Protein AF-A0A8K0MB10-F1 (afdb_monomer)

Sequence (113 aa):
VSDADFAPLERRPIALSIETKKPGEGWEGARLQLGVWQMGHWGFLMYLIEIQAEKRQARRAEVWDLVITTLDGAKTKFWHKLLMGNTLDTKGIYKLVCSLQILRTWAEESYWP

Foldseek 3Di:
DDPPPDVVCLPPQDPDDDDDDDPPDQPVVVVVVVVVVVVVSVVSVVVVVVVVVVVVVVVPWDWDKDWDWDDDPPDIDIDIRHTQFTNPDPVRVVSVVVSVVVVVVCCVPPVPD

Solvent-accessible surface area (backbone atoms only — not comparable to full-atom values): 6889 Å² total; per-residue (Å²): 134,70,91,82,77,54,73,83,44,81,85,49,78,82,88,77,87,87,87,86,72,62,89,97,51,58,63,70,58,50,53,50,52,51,48,55,50,50,53,55,49,51,52,52,52,53,50,53,51,47,54,51,50,50,52,52,63,68,53,59,65,45,76,43,62,42,70,51,73,48,75,58,88,94,43,79,45,80,47,67,79,43,76,36,27,24,65,75,45,74,68,27,40,50,36,33,54,50,46,51,49,53,52,47,52,47,40,62,73,71,71,44,133

Mean predicted aligned error: 14.74 Å

Radius of gyration: 27.91 Å; Cα contacts (8 Å, |Δi|>4): 73; chains: 1; bounding box: 57×35×80 Å

Structure (mmCIF, N/CA/C/O backbone):
data_AF-A0A8K0MB10-F1
#
_entry.id   AF-A0A8K0MB10-F1
#
loop_
_atom_site.group_PDB
_atom_site.id
_atom_site.type_symbol
_atom_site.label_atom_id
_atom_site.label_alt_id
_atom_site.label_comp_id
_atom_site.label_asym_id
_atom_site.label_entity_id
_atom_site.label_seq_id
_atom_site.pdbx_PDB_ins_code
_atom_site.Cartn_x
_atom_site.Cartn_y
_atom_site.Cartn_z
_atom_site.occupancy
_atom_site.B_iso_or_equiv
_atom_site.auth_seq_id
_atom_site.auth_comp_id
_atom_site.auth_asym_id
_atom_site.auth_atom_id
_atom_site.pdbx_PDB_model_num
ATOM 1 N N . VAL A 1 1 ? 5.720 26.355 -28.478 1.00 41.59 1 VAL A N 1
ATOM 2 C CA . VAL A 1 1 ? 5.384 25.192 -27.631 1.00 41.59 1 VAL A CA 1
ATOM 3 C C . VAL A 1 1 ? 6.077 24.013 -28.278 1.00 41.59 1 VAL A C 1
ATOM 5 O O . VAL A 1 1 ? 5.744 23.710 -29.414 1.00 41.59 1 VAL A O 1
ATOM 8 N N . SER A 1 2 ? 7.161 23.511 -27.689 1.00 36.84 2 SER A N 1
ATOM 9 C CA . SER A 1 2 ? 7.895 22.371 -28.251 1.00 36.84 2 SER A CA 1
ATOM 10 C C . SER A 1 2 ? 7.115 21.087 -27.990 1.00 36.84 2 SER A C 1
ATOM 12 O O . SER A 1 2 ? 6.592 20.926 -26.891 1.00 36.84 2 SER A O 1
ATOM 14 N N . ASP A 1 3 ? 7.105 20.153 -28.940 1.00 45.97 3 ASP A N 1
ATOM 15 C CA . ASP A 1 3 ? 6.449 18.831 -28.859 1.00 45.97 3 ASP A CA 1
ATOM 16 C C . ASP A 1 3 ? 6.966 17.904 -27.727 1.00 45.97 3 ASP A C 1
ATOM 18 O O . ASP A 1 3 ? 6.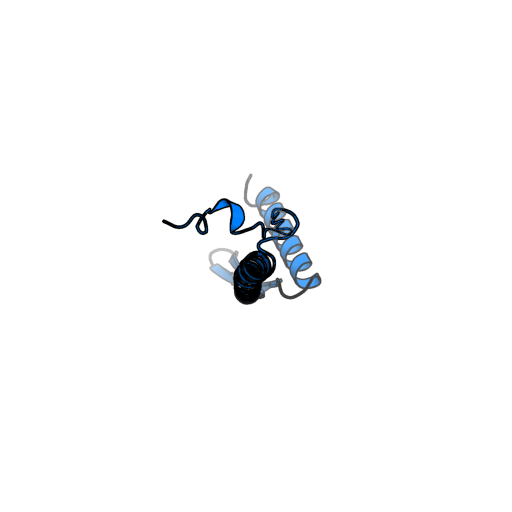647 16.718 -27.684 1.00 45.97 3 ASP A O 1
ATOM 22 N N . ALA A 1 4 ? 7.770 18.424 -26.795 1.00 48.69 4 ALA A N 1
ATOM 23 C CA . ALA A 1 4 ? 8.281 17.711 -25.627 1.00 48.69 4 ALA A CA 1
ATOM 24 C C . ALA A 1 4 ? 7.258 17.601 -24.476 1.00 48.69 4 ALA A C 1
ATOM 26 O O . ALA A 1 4 ? 7.416 16.740 -23.614 1.00 48.69 4 ALA A O 1
ATOM 27 N N . ASP A 1 5 ? 6.189 18.406 -24.483 1.00 47.91 5 ASP A N 1
ATOM 28 C CA . ASP A 1 5 ? 5.221 18.503 -23.375 1.00 47.91 5 ASP A CA 1
ATOM 29 C C . ASP A 1 5 ? 3.950 17.655 -23.598 1.00 47.91 5 ASP A C 1
ATOM 31 O O . ASP A 1 5 ? 2.833 18.046 -23.247 1.00 47.91 5 ASP A O 1
ATOM 35 N N . PHE A 1 6 ? 4.078 16.478 -24.220 1.00 52.44 6 PHE A N 1
ATOM 36 C CA . PHE A 1 6 ? 2.939 15.585 -24.446 1.00 52.44 6 PHE A CA 1
ATOM 37 C C . PHE A 1 6 ? 2.655 14.723 -23.201 1.00 52.44 6 PHE A C 1
ATOM 39 O O . PHE A 1 6 ? 3.304 13.702 -22.966 1.00 52.44 6 PHE A O 1
ATOM 46 N N . ALA A 1 7 ? 1.640 15.113 -22.420 1.00 54.78 7 ALA A N 1
ATOM 47 C CA . ALA A 1 7 ? 1.231 14.477 -21.155 1.00 54.78 7 ALA A CA 1
ATOM 48 C C . ALA A 1 7 ? 1.112 12.925 -21.167 1.00 54.78 7 ALA A C 1
ATOM 50 O O . ALA A 1 7 ? 1.436 12.290 -20.164 1.00 54.78 7 ALA A O 1
ATOM 51 N N . PRO A 1 8 ? 0.721 12.245 -22.266 1.00 57.91 8 PRO A N 1
ATOM 52 C CA . PRO A 1 8 ? 0.709 10.776 -22.321 1.00 57.91 8 PRO A CA 1
ATOM 53 C C . PRO A 1 8 ? 2.075 10.080 -22.172 1.00 57.91 8 PRO A C 1
ATOM 55 O O . PRO A 1 8 ? 2.107 8.887 -21.852 1.00 57.91 8 PRO A O 1
ATOM 58 N N . LEU A 1 9 ? 3.192 10.786 -22.384 1.00 55.38 9 LEU A N 1
ATOM 59 C CA . LEU A 1 9 ? 4.549 10.240 -22.238 1.00 55.38 9 LEU A CA 1
ATOM 60 C C . LEU A 1 9 ? 5.109 10.363 -20.814 1.00 55.38 9 LEU A C 1
ATOM 62 O O . LEU A 1 9 ? 6.087 9.692 -20.491 1.00 55.38 9 LEU A O 1
ATOM 66 N N . GLU A 1 10 ? 4.443 11.114 -19.930 1.00 57.81 10 GLU A N 1
ATOM 67 C CA . GLU A 1 10 ? 4.865 11.342 -18.538 1.00 57.81 10 GLU A CA 1
ATOM 68 C C . GLU A 1 10 ? 5.031 10.029 -17.742 1.00 57.81 10 GLU A C 1
ATOM 70 O O . GLU A 1 10 ? 5.773 9.960 -16.766 1.00 57.81 10 GLU A O 1
ATOM 75 N N . ARG A 1 11 ? 4.368 8.946 -18.177 1.00 60.56 11 ARG A N 1
ATOM 76 C CA . ARG A 1 11 ? 4.432 7.613 -17.545 1.00 60.56 11 ARG A CA 1
ATOM 77 C C . ARG 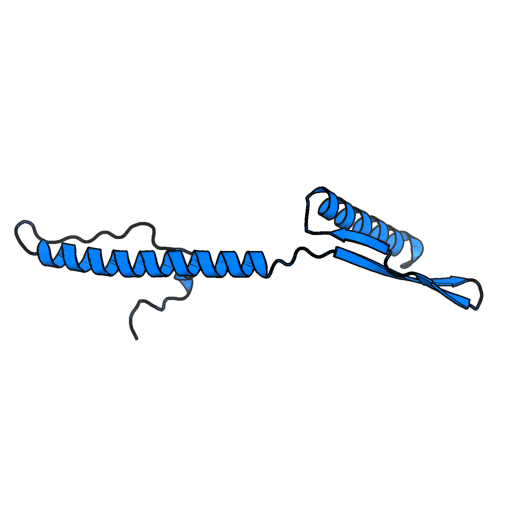A 1 11 ? 4.939 6.493 -18.455 1.00 60.56 11 ARG A C 1
ATOM 79 O O . ARG A 1 11 ? 4.872 5.328 -18.063 1.00 60.56 11 ARG A O 1
ATOM 86 N N . ARG A 1 12 ? 5.384 6.802 -19.675 1.00 68.62 12 ARG A N 1
ATOM 87 C CA . ARG A 1 12 ? 5.789 5.803 -20.680 1.00 68.62 12 ARG A CA 1
ATOM 88 C C . ARG A 1 12 ? 7.031 6.306 -21.419 1.00 68.62 12 ARG A C 1
ATOM 90 O O . ARG A 1 12 ? 6.886 6.902 -22.486 1.00 68.62 12 ARG A O 1
ATOM 97 N N . PRO A 1 13 ? 8.239 6.109 -20.857 1.00 67.75 13 PRO A N 1
ATOM 98 C CA . PRO A 1 13 ? 9.460 6.573 -21.502 1.00 67.75 13 PRO A CA 1
ATOM 99 C C . PRO A 1 13 ? 9.613 5.916 -22.878 1.00 67.75 13 PRO A C 1
ATOM 101 O O . PRO A 1 13 ? 9.360 4.721 -23.046 1.00 67.75 13 PRO A O 1
ATOM 104 N N . ILE A 1 14 ? 10.026 6.706 -23.868 1.00 73.69 14 ILE A N 1
ATOM 105 C CA . ILE A 1 14 ? 10.297 6.221 -25.224 1.00 73.69 14 ILE A CA 1
ATOM 106 C C . ILE A 1 14 ? 11.538 5.327 -25.167 1.00 73.69 14 ILE A C 1
ATOM 108 O O . ILE A 1 14 ? 12.645 5.821 -24.985 1.00 73.69 14 ILE A O 1
ATOM 112 N N . ALA A 1 15 ? 11.353 4.015 -25.315 1.00 70.31 15 ALA A N 1
ATOM 113 C CA . ALA A 1 15 ? 12.436 3.035 -25.201 1.00 70.31 15 ALA A CA 1
ATOM 114 C C . ALA A 1 15 ? 13.370 2.993 -26.424 1.00 70.31 15 ALA A C 1
ATOM 116 O O . ALA A 1 15 ? 14.480 2.475 -26.334 1.00 70.31 15 ALA A O 1
ATOM 117 N N . LEU A 1 16 ? 12.919 3.505 -27.572 1.00 71.75 16 LEU A N 1
ATOM 118 C CA . LEU A 1 16 ? 13.656 3.455 -28.829 1.00 71.75 16 LEU A CA 1
ATOM 119 C C . LEU A 1 16 ? 13.361 4.697 -29.670 1.00 71.75 16 LEU A C 1
ATOM 121 O O . LEU A 1 16 ? 12.201 5.023 -29.912 1.00 71.75 16 LEU A O 1
ATOM 125 N N . SER A 1 17 ? 14.420 5.343 -30.148 1.00 69.12 17 SER A N 1
ATOM 126 C CA . SER A 1 17 ? 14.361 6.399 -31.157 1.00 69.12 17 SER A CA 1
ATOM 127 C C . SER A 1 17 ? 15.217 5.987 -32.351 1.00 69.12 17 SER A C 1
ATOM 129 O O . SER A 1 17 ? 16.314 5.457 -32.169 1.00 69.12 17 SER A O 1
ATOM 131 N N . ILE A 1 18 ? 14.701 6.186 -33.565 1.00 75.25 18 ILE A N 1
ATOM 132 C CA . ILE A 1 18 ? 15.373 5.836 -34.819 1.00 75.25 18 ILE A CA 1
ATOM 133 C C . ILE A 1 18 ? 15.455 7.098 -35.667 1.00 75.25 18 ILE A C 1
ATOM 135 O O . ILE A 1 18 ? 14.431 7.689 -36.002 1.00 75.25 18 ILE A O 1
ATOM 139 N N . GLU A 1 19 ? 16.671 7.480 -36.048 1.00 71.88 19 GLU A N 1
ATOM 140 C CA . GLU A 1 19 ? 16.904 8.547 -37.014 1.00 71.88 19 GLU A CA 1
ATOM 141 C C . GLU A 1 19 ? 17.534 7.977 -38.287 1.00 71.88 19 GLU A C 1
ATOM 143 O O . GLU A 1 19 ? 18.499 7.216 -38.236 1.00 71.88 19 GLU A O 1
ATOM 148 N N . THR A 1 20 ? 16.991 8.355 -39.443 1.00 74.19 20 THR A N 1
ATOM 149 C CA . THR A 1 20 ? 17.491 7.936 -40.757 1.00 74.19 20 THR A CA 1
ATOM 150 C C . THR A 1 20 ? 18.014 9.139 -41.536 1.00 74.19 20 THR A C 1
ATOM 152 O O . THR A 1 20 ? 17.307 10.140 -41.674 1.00 74.19 20 THR A O 1
ATOM 155 N N . LYS A 1 21 ? 19.221 9.033 -42.102 1.00 74.06 21 LYS A N 1
ATOM 156 C CA . LYS A 1 21 ? 19.791 10.010 -43.047 1.00 74.06 21 LYS A CA 1
ATOM 157 C C . LYS A 1 21 ? 20.102 9.346 -44.384 1.00 74.06 21 LYS A C 1
ATOM 159 O O . LYS A 1 21 ? 20.185 8.122 -44.476 1.00 74.06 21 LYS A O 1
ATOM 164 N N . LYS A 1 22 ? 20.275 10.165 -45.425 1.00 79.50 22 LYS A N 1
ATOM 165 C CA . LYS A 1 22 ? 20.711 9.689 -46.742 1.00 79.50 22 LYS A CA 1
ATOM 166 C C . LYS A 1 22 ? 22.133 9.104 -46.652 1.00 79.50 22 LYS A C 1
ATOM 168 O O . LYS A 1 22 ? 22.955 9.649 -45.915 1.00 79.50 22 LYS A O 1
ATOM 173 N N . PRO A 1 23 ? 22.452 8.032 -47.396 1.00 69.06 23 PRO A N 1
ATOM 174 C CA . PRO A 1 23 ? 23.805 7.480 -47.428 1.00 69.06 23 PRO A CA 1
ATOM 175 C C . PRO A 1 23 ? 24.818 8.520 -47.927 1.00 69.06 23 PRO A C 1
ATOM 177 O O . PRO A 1 23 ? 24.585 9.158 -48.949 1.00 69.06 23 PRO A O 1
ATOM 180 N N . GLY A 1 24 ? 25.942 8.675 -47.223 1.00 72.62 24 GLY A N 1
ATOM 181 C CA . GLY A 1 24 ? 27.052 9.551 -47.628 1.00 72.62 24 GLY A CA 1
ATOM 182 C C . GLY A 1 24 ? 27.007 10.989 -47.095 1.00 72.62 24 GLY A C 1
ATOM 183 O O . GLY A 1 24 ? 28.023 11.672 -47.165 1.00 72.62 24 GLY A O 1
ATOM 184 N N . GLU A 1 25 ? 25.898 11.438 -46.497 1.00 73.56 25 GLU A N 1
ATOM 185 C CA . GLU A 1 25 ? 25.764 12.793 -45.943 1.00 73.56 25 GLU A CA 1
ATOM 186 C C . GLU A 1 25 ? 25.109 12.787 -44.551 1.00 73.56 25 GLU A C 1
ATOM 188 O O . GLU A 1 25 ? 24.186 12.025 -44.271 1.00 73.56 25 GLU A O 1
ATOM 193 N N . GLY A 1 26 ? 25.551 13.688 -43.665 1.00 76.06 26 GLY A N 1
ATOM 194 C CA . GLY A 1 26 ? 24.821 14.004 -42.430 1.00 76.06 26 GLY A CA 1
ATOM 195 C C . GLY A 1 26 ? 25.130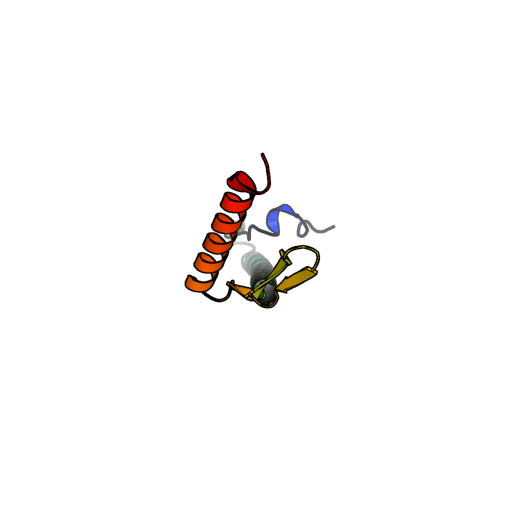 13.146 -41.198 1.00 76.06 26 GLY A C 1
ATOM 196 O O . GLY A 1 26 ? 24.385 13.239 -40.225 1.00 76.06 26 GLY A O 1
ATOM 197 N N . TRP A 1 27 ? 26.219 12.365 -41.193 1.00 79.56 27 TRP A N 1
ATOM 198 C CA . TRP A 1 27 ? 26.647 11.572 -40.026 1.00 79.56 27 TRP A CA 1
ATOM 199 C C . TRP A 1 27 ? 26.888 12.425 -38.774 1.00 79.56 27 TRP A C 1
ATOM 201 O O . TRP A 1 27 ? 26.299 12.150 -37.734 1.00 79.56 27 TRP A O 1
ATOM 211 N N . GLU A 1 28 ? 27.697 13.487 -38.864 1.00 82.94 28 GLU A N 1
ATOM 212 C CA . GLU A 1 28 ? 27.970 14.360 -37.708 1.00 82.94 28 GLU A CA 1
ATOM 213 C C . GLU A 1 28 ? 26.698 15.048 -37.193 1.00 82.94 28 GLU A C 1
ATOM 215 O O . GLU A 1 28 ? 26.494 15.155 -35.985 1.00 82.94 28 GLU A O 1
ATOM 220 N N . GLY A 1 29 ? 25.798 15.443 -38.101 1.00 81.81 29 GLY A N 1
ATOM 221 C CA . GLY A 1 29 ? 24.499 16.013 -37.742 1.00 81.81 29 GLY A CA 1
ATOM 222 C C . GLY A 1 29 ? 23.602 15.010 -37.015 1.00 81.81 29 GLY A C 1
ATOM 223 O O . GLY A 1 29 ? 23.084 15.323 -35.948 1.00 81.81 29 GLY A O 1
ATOM 224 N N . ALA A 1 30 ? 23.477 13.788 -37.540 1.00 79.31 30 ALA A N 1
ATOM 225 C CA . ALA A 1 30 ? 22.720 12.714 -36.895 1.00 79.31 30 ALA A CA 1
ATOM 226 C C . ALA A 1 30 ? 23.323 12.320 -35.540 1.00 79.31 30 ALA A C 1
ATOM 228 O O . ALA A 1 30 ? 22.601 12.135 -34.567 1.00 79.31 30 ALA A O 1
ATOM 229 N N . ARG A 1 31 ? 24.656 12.247 -35.441 1.00 84.12 31 ARG A N 1
ATOM 230 C CA . ARG A 1 31 ? 25.361 11.965 -34.186 1.00 84.12 31 ARG A CA 1
ATOM 231 C C . ARG A 1 31 ? 25.067 13.033 -33.134 1.00 84.12 31 ARG A C 1
ATOM 233 O O . ARG A 1 31 ? 24.813 12.694 -31.981 1.00 84.12 31 ARG A O 1
ATOM 240 N N . LEU A 1 32 ? 25.072 14.308 -33.526 1.00 86.00 32 LEU A N 1
ATOM 241 C CA . LEU A 1 32 ? 24.726 15.412 -32.635 1.00 86.00 32 LEU A CA 1
ATOM 242 C C . LEU A 1 32 ? 23.258 15.341 -32.190 1.00 86.00 32 LEU A C 1
ATOM 244 O O . LEU A 1 32 ? 22.975 15.492 -31.004 1.00 86.00 32 LEU A O 1
ATOM 248 N N . GLN A 1 33 ? 22.336 15.064 -33.114 1.00 82.19 33 GLN A N 1
ATOM 249 C CA . GLN A 1 33 ? 20.903 14.931 -32.824 1.00 82.19 33 GLN A CA 1
ATOM 250 C C . GLN A 1 33 ? 20.619 13.766 -31.865 1.00 82.19 33 GLN A C 1
ATOM 252 O O . GLN A 1 33 ? 19.916 13.945 -30.868 1.00 82.19 33 GLN A O 1
ATOM 257 N N . LEU A 1 34 ? 21.258 12.614 -32.083 1.00 84.06 34 LEU A N 1
ATOM 258 C CA . LEU A 1 34 ? 21.221 11.476 -31.165 1.00 84.06 34 LEU A CA 1
ATOM 259 C C . LEU A 1 34 ? 21.808 11.822 -29.792 1.00 84.06 34 LEU A C 1
ATOM 261 O O . LEU A 1 34 ? 21.245 11.422 -28.777 1.00 84.06 34 LEU A O 1
ATOM 265 N N . GLY A 1 35 ? 22.897 12.594 -29.739 1.00 85.44 35 GLY A N 1
ATOM 266 C CA . GLY A 1 35 ? 23.492 13.052 -28.483 1.00 85.44 35 GLY A CA 1
ATOM 267 C C . GLY A 1 35 ? 22.550 13.948 -27.673 1.00 85.44 35 GLY A C 1
ATOM 268 O O . GLY A 1 35 ? 22.370 13.734 -26.475 1.00 85.44 35 GLY A O 1
ATOM 269 N N . VAL A 1 36 ? 21.889 14.907 -28.327 1.00 87.19 36 VAL A N 1
ATOM 270 C CA . VAL A 1 36 ? 20.871 15.765 -27.693 1.00 87.19 36 VAL A CA 1
ATOM 271 C C . VAL A 1 36 ? 19.705 14.926 -27.172 1.00 87.19 36 VAL A C 1
ATOM 273 O O . VAL A 1 36 ? 19.282 15.105 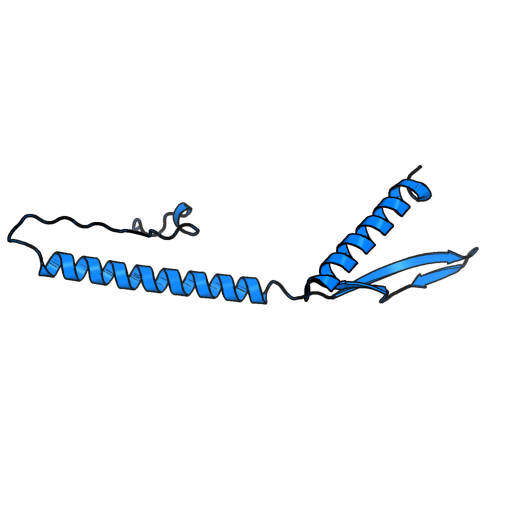-26.027 1.00 87.19 36 VAL A O 1
ATOM 276 N N . TRP A 1 37 ? 19.226 13.970 -27.972 1.00 86.19 37 TRP A N 1
ATOM 277 C CA . TRP A 1 37 ? 18.162 13.059 -27.557 1.00 86.19 37 TRP A CA 1
ATOM 278 C C . TRP A 1 37 ? 18.571 12.212 -26.345 1.00 86.19 37 TRP A C 1
ATOM 280 O O . TRP A 1 37 ? 17.816 12.126 -25.379 1.00 86.19 37 TRP A O 1
ATOM 290 N N . GLN A 1 38 ? 19.780 11.643 -26.346 1.00 86.50 38 GLN A N 1
ATOM 291 C CA . GLN A 1 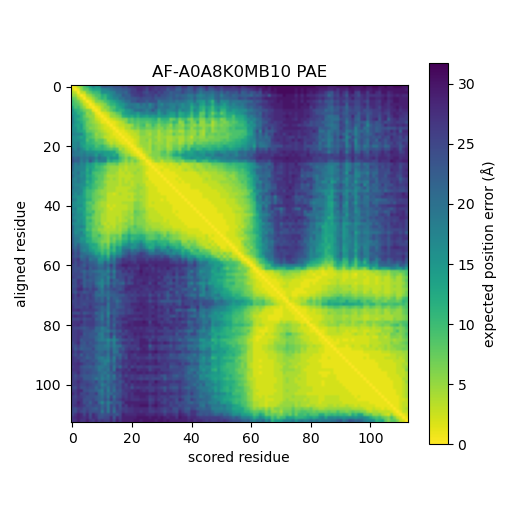38 ? 20.284 10.843 -25.230 1.00 86.50 38 GLN A CA 1
ATOM 292 C C . GLN A 1 38 ? 20.377 11.653 -23.938 1.00 86.50 38 GLN A C 1
ATOM 294 O O . GLN A 1 38 ? 19.948 11.168 -22.894 1.00 86.50 38 GLN A O 1
ATOM 299 N N . MET A 1 39 ? 20.889 12.885 -23.988 1.00 86.75 39 MET A N 1
ATOM 300 C CA . MET A 1 39 ? 20.968 13.738 -22.798 1.00 86.75 39 MET A CA 1
ATOM 301 C C . MET A 1 39 ? 19.582 14.043 -22.219 1.00 86.75 39 MET A C 1
ATOM 303 O O . MET A 1 39 ? 19.381 13.904 -21.013 1.00 86.75 39 MET A O 1
ATOM 307 N N . GLY A 1 40 ? 18.614 14.395 -23.072 1.00 85.25 40 GLY A N 1
ATOM 308 C CA . GLY A 1 40 ? 17.233 14.625 -22.642 1.00 85.25 40 GLY A CA 1
ATOM 309 C C . GLY A 1 40 ? 16.585 13.365 -22.063 1.00 85.25 40 GLY A C 1
ATOM 310 O O . GLY A 1 40 ? 15.944 13.417 -21.015 1.00 85.25 40 GLY A O 1
ATOM 311 N N . HIS A 1 41 ? 16.812 12.213 -22.699 1.00 85.50 41 HIS A N 1
ATOM 312 C CA . HIS A 1 41 ? 16.287 10.930 -22.245 1.00 85.50 41 HIS A CA 1
ATOM 313 C C . HIS A 1 41 ? 16.851 10.528 -20.875 1.00 85.50 41 HIS A C 1
ATOM 315 O O . HIS A 1 41 ? 16.091 10.165 -19.979 1.00 85.50 41 HIS A O 1
ATOM 321 N N . TRP A 1 42 ? 18.166 10.651 -20.678 1.00 86.88 42 TRP A N 1
ATOM 322 C CA . TRP A 1 42 ? 18.798 10.375 -19.387 1.00 86.88 42 TRP A CA 1
ATOM 323 C C . TRP A 1 42 ? 18.320 11.329 -18.294 1.00 86.88 42 TRP A C 1
ATOM 325 O O . TRP A 1 42 ? 18.015 10.870 -17.195 1.00 86.88 42 TRP A O 1
ATOM 335 N N . GLY A 1 43 ? 18.188 12.625 -18.597 1.00 90.00 43 GLY A N 1
ATOM 336 C CA . GLY A 1 43 ? 17.618 13.600 -17.664 1.00 90.00 43 GLY A CA 1
ATOM 337 C C . GLY A 1 43 ? 16.201 13.221 -17.224 1.00 90.00 43 GLY A C 1
ATOM 338 O O . GLY A 1 43 ? 15.903 13.211 -16.030 1.00 90.00 43 GLY A O 1
ATOM 339 N N . PHE A 1 44 ? 15.349 12.814 -18.168 1.00 83.19 44 PHE A N 1
ATOM 340 C CA . PHE A 1 44 ? 13.986 12.373 -17.873 1.00 83.19 44 PHE A CA 1
ATOM 341 C C . PHE A 1 44 ? 13.939 11.074 -17.050 1.00 83.19 44 PHE A C 1
ATOM 343 O O . PHE A 1 44 ? 13.163 10.974 -16.102 1.00 83.19 44 PHE A O 1
ATOM 350 N N . LEU A 1 45 ? 14.788 10.086 -17.354 1.00 83.94 45 LEU A N 1
ATOM 351 C CA . LEU A 1 45 ? 14.869 8.852 -16.563 1.00 83.94 45 LEU A CA 1
ATOM 352 C C . LEU A 1 45 ? 15.314 9.118 -15.119 1.00 83.94 45 LEU A C 1
ATOM 354 O O . LEU A 1 45 ? 14.732 8.551 -14.195 1.00 83.94 45 LEU A O 1
ATOM 358 N N . MET A 1 46 ? 16.308 9.988 -14.917 1.00 87.25 46 MET A N 1
ATOM 359 C CA . MET A 1 46 ? 16.760 10.376 -13.576 1.00 87.25 46 MET A CA 1
ATOM 360 C C . MET A 1 46 ? 15.648 11.083 -12.793 1.00 87.25 46 MET A C 1
ATOM 362 O O . MET A 1 46 ? 15.401 10.733 -11.641 1.00 87.25 46 MET A O 1
ATOM 366 N N . TYR A 1 47 ? 14.900 11.978 -13.441 1.00 84.75 47 TYR A N 1
ATOM 367 C CA . TYR A 1 47 ? 13.719 12.620 -12.856 1.00 84.75 47 TYR A CA 1
ATOM 368 C C . TYR A 1 47 ? 12.631 11.611 -12.445 1.00 84.75 47 TYR A C 1
ATOM 370 O O . TYR A 1 47 ? 12.083 11.682 -11.345 1.00 84.75 47 TYR A O 1
ATOM 378 N N . LEU A 1 48 ? 12.336 10.614 -13.288 1.00 82.44 48 LEU A N 1
ATOM 379 C CA . LEU A 1 48 ? 11.373 9.563 -12.941 1.00 82.44 48 LEU A CA 1
ATOM 380 C C . LEU A 1 48 ? 11.838 8.710 -11.753 1.00 82.44 48 LEU A C 1
ATOM 382 O O . LEU A 1 48 ? 11.014 8.309 -10.925 1.00 82.44 48 LEU A O 1
ATOM 386 N N . ILE A 1 49 ? 13.140 8.427 -11.659 1.00 84.12 49 ILE A N 1
ATOM 387 C CA . ILE A 1 49 ? 13.731 7.733 -10.508 1.00 84.12 49 ILE A CA 1
ATOM 388 C C . ILE A 1 49 ? 13.556 8.570 -9.239 1.00 84.12 49 ILE A C 1
ATOM 390 O O . ILE A 1 49 ? 13.166 8.016 -8.210 1.00 84.12 49 ILE A O 1
ATOM 394 N N . GLU A 1 50 ? 13.786 9.879 -9.315 1.00 84.31 50 GLU A N 1
ATOM 395 C CA . GLU A 1 50 ? 13.635 10.814 -8.199 1.00 84.31 50 GLU A CA 1
ATOM 396 C C . GLU A 1 50 ? 12.184 10.888 -7.712 1.00 84.31 50 GLU A C 1
ATOM 398 O O . GLU A 1 50 ? 11.928 10.597 -6.546 1.00 84.31 50 GLU A O 1
ATOM 403 N N . ILE A 1 51 ? 11.206 11.091 -8.604 1.00 79.81 51 ILE A N 1
ATOM 404 C CA . ILE A 1 51 ? 9.777 11.036 -8.239 1.00 79.81 51 ILE A CA 1
ATOM 405 C C . ILE A 1 51 ? 9.414 9.688 -7.615 1.00 79.81 51 ILE A C 1
ATOM 407 O O . ILE A 1 51 ? 8.612 9.609 -6.683 1.00 79.81 51 ILE A O 1
ATOM 411 N N . GLN A 1 52 ? 9.937 8.586 -8.151 1.00 73.19 52 GLN A N 1
ATOM 412 C CA . GLN A 1 52 ? 9.651 7.264 -7.608 1.00 73.19 52 GLN A CA 1
ATOM 413 C C . GLN A 1 52 ? 10.270 7.091 -6.213 1.00 73.19 52 GLN A C 1
ATOM 415 O O . GLN A 1 52 ? 9.652 6.455 -5.354 1.00 73.19 52 GLN A O 1
ATOM 420 N N . ALA A 1 53 ? 11.464 7.634 -5.975 1.00 72.19 53 ALA A N 1
ATOM 421 C CA . ALA A 1 53 ? 12.109 7.656 -4.669 1.00 72.19 53 ALA A CA 1
ATOM 422 C C . ALA A 1 53 ? 11.319 8.526 -3.682 1.00 72.19 53 ALA A C 1
ATOM 424 O O . ALA A 1 53 ? 10.997 8.053 -2.594 1.00 72.19 53 ALA A O 1
ATOM 425 N N . GLU A 1 54 ? 10.886 9.719 -4.089 1.00 70.19 54 GLU A N 1
ATOM 426 C CA . GLU A 1 54 ? 10.008 10.592 -3.307 1.00 70.19 54 GLU A CA 1
ATOM 427 C C . GLU A 1 54 ? 8.666 9.931 -3.001 1.00 70.19 54 GLU A C 1
ATOM 429 O O . GLU A 1 54 ? 8.212 9.970 -1.867 1.00 70.19 54 GLU A O 1
ATOM 434 N N . LYS A 1 55 ? 8.041 9.237 -3.958 1.00 64.81 55 LYS A N 1
ATOM 435 C CA . LYS A 1 55 ? 6.806 8.469 -3.724 1.00 64.81 55 LYS A CA 1
ATOM 436 C C . LYS A 1 55 ? 7.014 7.280 -2.801 1.00 64.81 55 LYS A C 1
ATOM 438 O O . LYS A 1 55 ? 6.083 6.892 -2.102 1.00 64.81 55 LYS A O 1
ATOM 443 N N . ARG A 1 56 ? 8.191 6.650 -2.815 1.00 58.06 56 ARG A N 1
ATOM 444 C CA . ARG A 1 56 ? 8.549 5.597 -1.852 1.00 58.06 56 ARG A CA 1
ATOM 445 C C . ARG A 1 56 ? 8.773 6.186 -0.464 1.00 58.06 56 ARG A C 1
ATOM 447 O O . ARG A 1 56 ? 8.296 5.598 0.493 1.00 58.06 56 ARG A O 1
ATOM 454 N N . GLN A 1 57 ? 9.395 7.358 -0.377 1.00 57.94 57 GLN A N 1
ATOM 455 C CA . GLN A 1 57 ? 9.585 8.100 0.867 1.00 57.94 57 GLN A CA 1
ATOM 456 C C . GLN A 1 57 ? 8.258 8.649 1.426 1.00 57.94 57 GLN A C 1
ATOM 458 O O . GLN A 1 57 ? 8.030 8.619 2.632 1.00 57.94 57 GLN A O 1
ATOM 463 N N . ALA A 1 58 ? 7.358 9.099 0.548 1.00 57.94 58 ALA A N 1
ATOM 464 C CA . ALA A 1 58 ? 6.005 9.557 0.860 1.00 57.94 58 ALA A CA 1
ATOM 465 C C . ALA A 1 58 ? 5.050 8.396 1.168 1.00 57.94 58 ALA A C 1
ATOM 467 O O . ALA A 1 58 ? 4.042 8.594 1.842 1.00 57.94 58 ALA A O 1
ATOM 468 N N . ARG A 1 59 ? 5.385 7.165 0.749 1.00 55.34 59 ARG A N 1
ATOM 469 C CA . ARG A 1 59 ? 4.813 5.933 1.305 1.00 55.34 59 ARG A CA 1
ATOM 470 C C . ARG A 1 59 ? 5.428 5.718 2.684 1.00 55.34 59 ARG A C 1
ATOM 472 O O . ARG A 1 59 ? 6.257 4.839 2.903 1.00 55.34 59 ARG A O 1
ATOM 479 N N . ARG A 1 60 ? 5.050 6.591 3.612 1.00 56.50 60 ARG A N 1
ATOM 480 C CA . ARG A 1 60 ? 5.464 6.489 4.998 1.00 56.50 60 ARG A CA 1
ATOM 481 C C . ARG A 1 60 ? 4.976 5.138 5.494 1.00 56.50 60 ARG A C 1
ATOM 483 O O . ARG A 1 60 ? 3.808 4.783 5.353 1.00 56.50 60 ARG A O 1
ATOM 490 N N . ALA A 1 61 ? 5.904 4.348 5.996 1.00 60.34 61 ALA A N 1
ATOM 491 C CA . ALA A 1 61 ? 5.553 3.103 6.620 1.00 60.34 61 ALA A CA 1
ATOM 492 C C . ALA A 1 61 ? 4.835 3.452 7.930 1.00 60.34 61 ALA A C 1
ATOM 494 O O . ALA A 1 61 ? 5.409 4.045 8.845 1.00 60.34 61 ALA A O 1
ATOM 495 N N . GLU A 1 62 ? 3.532 3.216 7.938 1.00 75.69 62 GLU A N 1
ATOM 496 C CA . GLU A 1 62 ? 2.608 3.758 8.923 1.00 75.69 62 GLU A CA 1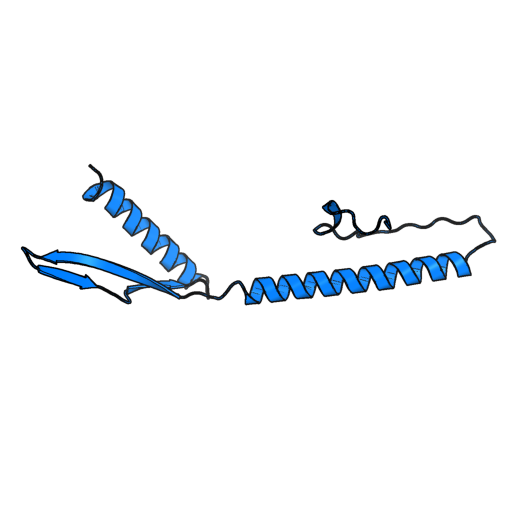
ATOM 497 C C . GLU A 1 62 ? 2.196 2.656 9.879 1.00 75.69 62 GLU A C 1
ATOM 499 O O . GLU A 1 62 ? 1.874 1.542 9.466 1.00 75.69 62 GLU A O 1
ATOM 504 N N . VAL A 1 63 ? 2.226 2.981 11.167 1.00 86.06 63 VAL A N 1
ATOM 505 C CA . VAL A 1 63 ? 1.675 2.152 12.234 1.00 86.06 63 VAL A CA 1
ATOM 506 C C . VAL A 1 63 ? 0.241 2.607 12.458 1.00 86.06 63 VAL A C 1
ATOM 508 O O . VAL A 1 63 ? -0.008 3.796 12.642 1.00 86.06 63 VAL A O 1
ATOM 511 N N . TRP A 1 64 ? -0.691 1.663 12.414 1.00 88.19 64 TRP A N 1
ATOM 512 C CA . TRP A 1 64 ? -2.118 1.930 12.526 1.00 88.19 64 TRP A CA 1
ATOM 513 C C . TRP A 1 64 ? -2.609 1.469 13.895 1.00 88.19 64 TRP A C 1
ATOM 515 O O . TRP A 1 64 ? -2.677 0.268 14.165 1.00 88.19 64 TRP A O 1
ATOM 525 N N . ASP A 1 65 ? -2.953 2.434 14.745 1.00 90.00 65 ASP A N 1
ATOM 526 C CA . ASP A 1 65 ? -3.569 2.203 16.049 1.00 90.00 65 ASP A CA 1
ATOM 527 C C . ASP A 1 65 ? -5.090 2.369 15.964 1.00 90.00 65 ASP A C 1
ATOM 529 O O . ASP A 1 65 ? -5.601 3.310 15.358 1.00 90.00 65 ASP A O 1
ATOM 533 N N . LEU A 1 66 ? -5.819 1.472 16.621 1.00 86.94 66 LEU A N 1
ATOM 534 C CA . LEU A 1 66 ? -7.257 1.555 16.820 1.00 86.94 66 LEU A CA 1
ATOM 535 C C . LEU A 1 66 ? -7.575 2.318 18.109 1.00 86.94 66 LEU A C 1
ATOM 537 O O . LEU A 1 66 ? -6.936 2.145 19.156 1.00 86.94 66 LEU A O 1
ATOM 541 N N . VAL A 1 67 ? -8.612 3.144 18.017 1.00 90.19 67 VAL A N 1
ATOM 542 C CA . VAL A 1 67 ? -9.228 3.854 19.133 1.00 90.19 67 VAL A CA 1
ATOM 543 C C . VAL A 1 67 ? -10.717 3.535 19.107 1.00 90.19 67 VAL A C 1
ATOM 545 O O . VAL A 1 67 ? -11.365 3.730 18.081 1.00 90.19 67 VAL A O 1
ATOM 548 N N . ILE A 1 68 ? -11.252 3.032 20.216 1.00 90.06 68 ILE A N 1
ATOM 549 C CA . ILE A 1 68 ? -12.669 2.676 20.347 1.00 90.06 68 ILE A CA 1
ATOM 550 C C . ILE A 1 68 ? -13.198 3.095 21.710 1.00 90.06 68 ILE A C 1
ATOM 552 O O . ILE A 1 68 ? -12.477 3.107 22.707 1.00 90.06 68 ILE A O 1
ATOM 556 N N . THR A 1 69 ? -14.486 3.401 21.767 1.00 89.44 69 THR A N 1
ATOM 557 C CA . THR A 1 69 ? -15.212 3.575 23.020 1.00 89.44 69 THR A CA 1
ATOM 558 C C . TH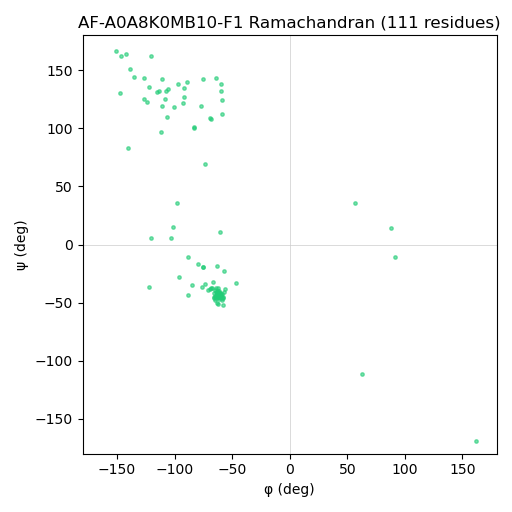R A 1 69 ? -16.204 2.441 23.197 1.00 89.44 69 THR A C 1
ATOM 560 O O . THR A 1 69 ? -16.828 1.982 22.246 1.00 89.44 69 THR A O 1
ATOM 563 N N . THR A 1 70 ? -16.360 1.984 24.433 1.00 90.25 70 THR A N 1
ATOM 564 C CA . THR A 1 70 ? -17.398 1.017 24.804 1.00 90.25 70 THR A CA 1
ATOM 565 C C . THR A 1 70 ? -18.197 1.582 25.966 1.00 90.25 70 THR A C 1
ATOM 567 O O . THR A 1 70 ? -17.620 2.210 26.855 1.00 90.25 70 THR A O 1
ATOM 570 N N . LEU A 1 71 ? -19.503 1.344 25.999 1.00 89.69 71 LEU A N 1
ATOM 571 C CA . LEU A 1 71 ? -20.346 1.755 27.117 1.00 89.69 71 LEU A CA 1
ATOM 572 C C . LEU A 1 71 ? -20.455 0.605 28.131 1.00 89.69 71 LEU A C 1
ATOM 574 O O . LEU A 1 71 ? -20.871 -0.492 27.775 1.00 89.69 71 LEU A O 1
ATOM 578 N N . ASP A 1 72 ? -20.061 0.851 29.380 1.00 89.06 72 ASP A N 1
ATOM 579 C CA . ASP A 1 72 ? -20.228 -0.076 30.506 1.00 89.06 72 ASP A CA 1
ATOM 580 C C . ASP A 1 72 ? -21.250 0.519 31.485 1.00 89.06 72 ASP A C 1
ATOM 582 O O . ASP A 1 72 ? -20.947 1.434 32.263 1.00 89.06 72 ASP A O 1
ATOM 586 N N . GLY A 1 73 ? -22.505 0.081 31.361 1.00 89.38 73 GLY A N 1
ATOM 587 C CA . GLY A 1 73 ? -23.646 0.709 32.026 1.00 89.38 73 GLY A CA 1
ATOM 588 C C . GLY A 1 73 ? -23.850 2.151 31.549 1.00 89.38 73 GLY A C 1
ATOM 589 O O . GLY A 1 73 ? -24.209 2.381 30.402 1.00 89.38 73 GLY A O 1
ATOM 590 N N . ALA A 1 74 ? -23.612 3.127 32.430 1.00 91.69 74 ALA A N 1
ATOM 591 C CA . ALA A 1 74 ? -23.679 4.560 32.110 1.00 91.69 74 ALA A CA 1
ATOM 592 C C . ALA A 1 74 ? -22.293 5.216 31.933 1.00 91.69 74 ALA A C 1
ATOM 594 O O . ALA A 1 74 ? -22.197 6.437 31.815 1.00 91.69 74 ALA A O 1
ATOM 595 N N . LYS A 1 75 ? -21.202 4.436 31.961 1.00 93.38 75 LYS A N 1
ATOM 596 C CA . LYS A 1 75 ? -19.831 4.955 31.867 1.00 93.38 75 LYS A CA 1
ATOM 597 C C . LYS A 1 75 ? -19.210 4.612 30.521 1.00 93.38 75 LYS A C 1
ATOM 599 O O . LYS A 1 75 ? -19.098 3.444 30.157 1.00 93.38 75 LYS A O 1
ATOM 604 N N . THR A 1 76 ? -18.731 5.628 29.812 1.00 93.88 76 THR A N 1
ATOM 605 C CA . THR A 1 76 ? -17.936 5.438 28.596 1.00 93.88 76 THR A CA 1
ATOM 606 C C . THR A 1 76 ? -16.514 5.028 28.967 1.00 93.88 76 THR A C 1
ATOM 608 O O . THR A 1 76 ? -15.797 5.779 29.628 1.00 93.88 76 THR A O 1
ATOM 611 N N . LYS A 1 77 ? -16.086 3.846 28.523 1.00 95.00 77 LYS A N 1
ATOM 612 C CA . LYS A 1 77 ? -14.683 3.420 28.542 1.00 95.00 77 LYS A CA 1
ATOM 613 C C . LYS A 1 77 ? -14.031 3.789 27.218 1.00 95.00 77 LYS A C 1
ATOM 615 O O . LYS A 1 77 ? -14.605 3.548 26.159 1.00 95.00 77 LYS A O 1
ATOM 620 N N . PHE A 1 78 ? -12.834 4.358 27.290 1.00 93.88 78 PHE A N 1
ATOM 621 C CA . PHE A 1 78 ? -12.045 4.773 26.136 1.00 93.88 78 PHE A CA 1
ATOM 622 C C . PHE A 1 78 ? -10.812 3.880 26.009 1.00 93.88 78 PHE A C 1
ATOM 624 O O . PHE A 1 78 ? -9.980 3.835 26.914 1.00 93.88 78 PHE A O 1
ATOM 631 N N . TRP A 1 79 ? -10.704 3.175 24.887 1.00 89.50 79 TRP A N 1
ATOM 632 C CA . TRP A 1 79 ? -9.573 2.327 24.535 1.00 89.50 79 TRP A CA 1
ATOM 633 C C . TRP A 1 79 ? -8.776 3.010 23.428 1.00 89.50 79 TRP A C 1
ATOM 635 O O . TRP A 1 79 ? -9.347 3.459 22.435 1.00 89.50 79 TRP A O 1
ATOM 645 N N . HIS A 1 80 ? -7.458 3.081 23.576 1.00 89.69 80 HIS A N 1
ATOM 646 C CA . HIS A 1 80 ? -6.584 3.736 22.607 1.00 89.69 80 HIS A CA 1
ATOM 647 C C . HIS A 1 80 ? -5.266 2.980 22.439 1.00 89.69 80 HIS A C 1
ATOM 649 O O . HIS A 1 80 ? -4.890 2.184 23.299 1.00 89.69 80 HIS A O 1
ATOM 655 N N . LYS A 1 81 ? -4.531 3.288 21.360 1.00 85.12 81 LYS A N 1
ATOM 656 C CA . LYS A 1 81 ? -3.234 2.665 21.021 1.00 85.12 81 LYS A CA 1
ATOM 657 C C . LYS A 1 81 ? -3.304 1.135 20.903 1.00 85.12 81 LYS A C 1
ATOM 659 O O . LYS A 1 81 ? -2.380 0.424 21.292 1.00 85.12 81 LYS A O 1
ATOM 664 N N . LEU A 1 82 ? -4.419 0.621 20.388 1.00 85.06 82 LEU A N 1
ATOM 665 C CA . LEU A 1 82 ? -4.568 -0.796 20.074 1.00 85.06 82 LEU A CA 1
ATOM 666 C C . LEU A 1 82 ? -3.959 -1.057 18.693 1.00 85.06 82 LEU A C 1
ATOM 668 O O . LEU A 1 82 ? -4.588 -0.766 17.680 1.00 85.06 82 LEU A O 1
ATOM 672 N N . LEU A 1 83 ? -2.738 -1.585 18.640 1.00 86.12 83 LEU A N 1
ATOM 673 C CA . LEU A 1 83 ? -2.032 -1.818 17.378 1.00 86.12 83 LEU A CA 1
ATOM 674 C C . LEU A 1 83 ? -2.821 -2.762 16.449 1.00 86.12 83 LEU A C 1
ATOM 676 O O . LEU A 1 83 ? -2.909 -3.9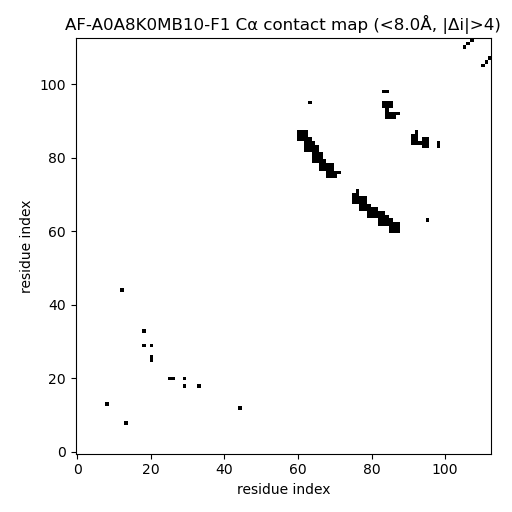61 16.720 1.00 86.12 83 LEU A O 1
ATOM 680 N N . MET A 1 84 ? -3.319 -2.247 15.322 1.00 90.31 84 MET A N 1
ATOM 681 C CA . MET A 1 84 ? -3.953 -3.057 14.271 1.00 90.31 84 MET A CA 1
ATOM 682 C C . MET A 1 84 ? -2.933 -3.641 13.305 1.00 90.31 84 MET A C 1
ATOM 684 O O . MET A 1 84 ? -3.095 -4.750 12.812 1.00 90.31 84 MET A O 1
ATOM 688 N N . GLY A 1 85 ? -1.860 -2.910 13.020 1.00 91.12 85 GLY A N 1
ATOM 689 C CA . GLY A 1 85 ? -0.867 -3.355 12.056 1.00 91.12 85 GLY A CA 1
ATOM 690 C C . GLY A 1 85 ? 0.009 -2.223 11.562 1.00 91.12 85 GLY A C 1
ATOM 691 O O . GLY A 1 85 ? 0.017 -1.125 12.119 1.00 91.12 85 GLY A O 1
ATOM 692 N N . ASN A 1 86 ? 0.785 -2.511 10.525 1.00 89.00 86 ASN A N 1
ATOM 693 C CA . ASN A 1 86 ? 1.631 -1.516 9.886 1.00 89.00 86 ASN A CA 1
ATOM 694 C C . ASN A 1 86 ? 1.845 -1.833 8.403 1.00 89.00 86 ASN A C 1
ATOM 696 O O . ASN A 1 86 ? 1.581 -2.946 7.955 1.00 89.00 86 ASN A O 1
ATOM 700 N N . THR A 1 87 ? 2.364 -0.867 7.652 1.00 86.06 87 THR A N 1
ATOM 701 C CA . THR A 1 87 ? 2.783 -1.054 6.252 1.00 86.06 87 THR A CA 1
ATOM 702 C C . THR A 1 87 ? 4.302 -1.205 6.092 1.00 86.06 87 THR A C 1
ATOM 704 O O . THR A 1 87 ? 4.815 -1.101 4.980 1.00 86.06 87 THR A O 1
ATOM 707 N N . LEU A 1 88 ? 5.024 -1.456 7.194 1.00 82.75 88 LEU A N 1
ATOM 708 C CA . LEU A 1 88 ? 6.484 -1.630 7.230 1.00 82.75 88 LEU A CA 1
ATOM 709 C C . LEU A 1 88 ? 6.912 -3.003 6.710 1.00 82.75 88 LEU A C 1
ATOM 711 O O . LEU A 1 88 ? 7.957 -3.126 6.075 1.00 82.75 88 LEU A O 1
ATOM 715 N N . ASP A 1 89 ? 6.125 -4.037 7.001 1.00 83.62 89 ASP A N 1
ATOM 716 C CA . ASP A 1 89 ? 6.456 -5.413 6.658 1.00 83.62 89 ASP A CA 1
ATOM 717 C C . ASP A 1 89 ? 5.208 -6.246 6.328 1.00 83.62 89 ASP A C 1
ATOM 719 O O . ASP A 1 89 ? 4.070 -5.893 6.650 1.00 83.62 89 ASP A O 1
ATOM 723 N N . THR A 1 90 ? 5.419 -7.383 5.664 1.00 87.19 90 THR A N 1
ATOM 724 C CA . THR A 1 90 ? 4.342 -8.281 5.229 1.00 87.19 90 THR A CA 1
ATOM 725 C C . THR A 1 90 ? 3.460 -8.744 6.391 1.00 87.19 90 THR A C 1
ATOM 727 O O . THR A 1 90 ? 2.242 -8.832 6.242 1.00 87.19 90 THR A O 1
ATOM 730 N N . LYS A 1 91 ? 4.042 -9.016 7.564 1.00 90.38 91 LYS A N 1
ATOM 731 C CA . LYS A 1 91 ? 3.298 -9.463 8.748 1.00 90.38 91 LYS A CA 1
ATOM 732 C C . LYS A 1 91 ? 2.428 -8.334 9.306 1.00 90.38 91 LYS A C 1
ATOM 734 O O . LYS A 1 91 ? 1.302 -8.595 9.722 1.00 90.38 91 LYS A O 1
ATOM 739 N N . GLY A 1 92 ? 2.917 -7.098 9.294 1.00 89.00 92 GLY A N 1
ATOM 740 C CA . GLY A 1 92 ? 2.174 -5.894 9.650 1.00 89.00 92 GLY A CA 1
ATOM 741 C C . GLY A 1 92 ? 0.967 -5.664 8.746 1.00 89.00 92 GLY A C 1
ATOM 742 O O . GLY A 1 92 ? -0.113 -5.363 9.257 1.00 89.00 92 GLY A O 1
ATOM 743 N N . ILE A 1 93 ? 1.126 -5.887 7.439 1.00 87.88 93 ILE A N 1
ATOM 744 C CA . ILE A 1 93 ? 0.037 -5.764 6.462 1.00 87.88 93 ILE A CA 1
ATOM 745 C C . ILE A 1 93 ? -1.027 -6.834 6.716 1.00 87.88 93 ILE A C 1
ATOM 747 O O . ILE A 1 93 ? -2.211 -6.512 6.771 1.00 87.88 93 ILE A O 1
ATOM 751 N N . TYR A 1 94 ? -0.629 -8.092 6.936 1.00 90.62 94 TYR A N 1
ATOM 752 C CA . TYR A 1 94 ? -1.585 -9.153 7.271 1.00 90.62 94 TYR A CA 1
ATOM 753 C C . TYR A 1 94 ? -2.347 -8.859 8.562 1.00 90.62 94 TYR A C 1
ATOM 755 O O . TYR A 1 94 ? -3.559 -9.046 8.600 1.00 90.62 94 TYR A O 1
ATOM 763 N N . LYS A 1 95 ? -1.668 -8.353 9.599 1.00 92.75 95 LYS A N 1
ATOM 764 C CA . LYS A 1 95 ? -2.340 -7.921 10.831 1.00 92.75 95 LYS A CA 1
ATOM 765 C C . LYS A 1 95 ? -3.377 -6.834 10.551 1.00 92.75 95 LYS A C 1
ATOM 767 O O . LYS A 1 95 ? -4.512 -6.987 10.986 1.00 92.75 95 LYS A O 1
ATOM 772 N N . LEU A 1 96 ? -3.022 -5.819 9.756 1.00 90.44 96 LEU A N 1
ATOM 773 C CA . LEU A 1 96 ? -3.936 -4.738 9.385 1.00 90.44 96 LEU A CA 1
ATOM 774 C C . LEU A 1 96 ? -5.179 -5.273 8.659 1.00 90.44 96 LEU A C 1
ATOM 776 O O . LEU A 1 96 ? -6.300 -4.936 9.031 1.00 90.44 96 LEU A O 1
ATOM 780 N N . VAL A 1 97 ? -4.990 -6.148 7.665 1.00 89.75 97 VAL A N 1
ATOM 781 C CA . VAL A 1 97 ? -6.095 -6.776 6.922 1.00 89.75 97 VAL A CA 1
ATOM 782 C C . VAL A 1 97 ? -6.979 -7.614 7.848 1.00 89.75 97 VAL A C 1
ATOM 784 O O . VAL A 1 97 ? -8.197 -7.451 7.820 1.00 89.75 97 VAL A O 1
ATOM 787 N N . CYS A 1 98 ? -6.395 -8.458 8.705 1.00 92.62 98 CYS A N 1
ATOM 788 C CA . CYS A 1 98 ? -7.155 -9.269 9.658 1.00 92.62 98 CYS A CA 1
ATOM 789 C C . CYS A 1 98 ? -7.940 -8.406 10.656 1.00 92.62 98 CYS A C 1
ATOM 791 O O . CYS A 1 98 ? -9.112 -8.677 10.905 1.00 92.62 98 CYS A O 1
ATOM 793 N N . SER A 1 99 ? -7.333 -7.350 11.208 1.00 91.38 99 SER A N 1
ATOM 794 C CA . SER A 1 99 ? -8.020 -6.422 12.114 1.00 91.38 99 SER A CA 1
ATOM 795 C C . SER A 1 99 ? -9.220 -5.759 11.439 1.00 91.38 99 SER A C 1
ATOM 797 O O . SER A 1 99 ? -10.294 -5.708 12.033 1.00 91.38 99 SER A O 1
ATOM 799 N N . LEU A 1 100 ? -9.077 -5.316 10.186 1.00 91.69 100 LEU A N 1
ATOM 800 C CA . LEU A 1 100 ? -10.183 -4.739 9.416 1.00 91.69 100 LEU A CA 1
ATOM 801 C C . LEU A 1 100 ? -11.291 -5.759 9.125 1.00 91.69 100 LEU A C 1
ATOM 803 O O . LEU A 1 100 ? -12.467 -5.415 9.198 1.00 91.69 100 LEU A O 1
ATOM 807 N N . GLN A 1 101 ? -10.938 -7.011 8.827 1.00 91.62 101 GLN A N 1
ATOM 808 C CA . GLN A 1 101 ? -11.916 -8.081 8.611 1.00 91.62 101 GLN A CA 1
ATOM 809 C C . GLN A 1 101 ? -12.714 -8.388 9.880 1.00 91.62 101 GLN A C 1
ATOM 811 O O . GLN A 1 101 ? -13.934 -8.467 9.811 1.00 91.62 101 GLN A O 1
ATOM 816 N N . ILE A 1 102 ? -12.053 -8.479 11.038 1.00 90.62 102 ILE A N 1
ATOM 817 C CA . ILE A 1 102 ? -12.729 -8.686 12.327 1.00 90.62 102 ILE A CA 1
ATOM 818 C C . ILE A 1 102 ? -13.685 -7.525 12.627 1.00 90.62 102 ILE A C 1
ATOM 820 O O . ILE A 1 102 ? -14.827 -7.758 13.016 1.00 90.62 102 ILE A O 1
ATOM 824 N N . LEU A 1 103 ? -13.244 -6.278 12.416 1.00 88.75 103 LEU A N 1
ATOM 825 C CA . LEU A 1 103 ? -14.092 -5.098 12.611 1.00 88.75 103 LEU A CA 1
ATOM 826 C C . LEU A 1 103 ? -15.297 -5.092 11.666 1.00 88.75 103 LEU A C 1
ATOM 828 O O . LEU A 1 103 ? -16.394 -4.742 12.091 1.00 88.75 103 LEU A O 1
ATOM 832 N N . ARG A 1 104 ? -15.108 -5.500 10.406 1.00 87.81 104 ARG A N 1
ATOM 833 C CA . ARG A 1 104 ? -16.197 -5.650 9.436 1.00 87.81 104 ARG A CA 1
ATOM 834 C C . ARG A 1 104 ? -17.207 -6.698 9.891 1.00 87.81 104 ARG A C 1
ATOM 836 O O . ARG A 1 104 ? -18.390 -6.390 9.926 1.00 87.81 104 ARG A O 1
ATOM 843 N N . THR A 1 105 ? -16.752 -7.896 10.253 1.00 88.25 105 THR A N 1
ATOM 844 C CA . THR A 1 105 ? -17.629 -8.971 10.732 1.00 88.25 105 THR A CA 1
ATOM 845 C C . THR A 1 105 ? -18.418 -8.520 11.957 1.00 88.25 105 THR A C 1
ATOM 847 O O . THR A 1 105 ? -19.634 -8.652 11.980 1.00 88.25 105 THR A O 1
ATOM 850 N N . TRP A 1 106 ? -17.762 -7.885 12.933 1.00 88.19 106 TRP A N 1
ATOM 851 C CA . TRP A 1 106 ? -18.461 -7.307 14.082 1.00 88.19 106 TRP A CA 1
ATOM 852 C C . TRP A 1 106 ? -19.509 -6.263 13.665 1.00 88.19 106 TRP A C 1
ATOM 854 O O . TRP A 1 106 ? -20.619 -6.255 14.198 1.00 88.19 106 TRP A O 1
ATOM 864 N N . ALA A 1 107 ? -19.178 -5.390 12.709 1.00 84.88 107 ALA A N 1
ATOM 865 C CA . ALA A 1 107 ? -20.102 -4.367 12.238 1.00 84.88 107 ALA A CA 1
ATOM 866 C C . ALA A 1 107 ? -21.337 -4.974 11.550 1.00 84.88 107 ALA A C 1
ATOM 868 O O . ALA A 1 107 ? -22.443 -4.498 11.780 1.00 84.88 107 ALA A O 1
ATOM 869 N N . GLU A 1 108 ? -21.147 -6.024 10.749 1.00 85.00 108 GLU A N 1
ATOM 870 C CA . GLU A 1 108 ? -22.213 -6.735 10.030 1.00 85.00 108 GLU A CA 1
ATOM 871 C C . GLU A 1 108 ? -23.074 -7.613 10.953 1.00 85.00 108 GLU A C 1
ATOM 873 O O . GLU A 1 108 ? -24.265 -7.751 10.709 1.00 85.00 108 GLU A O 1
ATOM 878 N N . GLU A 1 109 ? -22.497 -8.212 11.998 1.00 87.56 109 GLU A N 1
ATOM 879 C CA . GLU A 1 109 ? -23.206 -9.179 12.852 1.00 87.56 109 GLU A CA 1
ATOM 880 C C . GLU A 1 109 ? -23.799 -8.567 14.127 1.00 87.56 109 GLU A C 1
ATOM 882 O O . GLU A 1 109 ? -24.743 -9.114 14.695 1.00 87.56 109 GLU A O 1
ATOM 887 N N . SER A 1 110 ? -23.208 -7.486 14.643 1.00 84.06 110 SER A N 1
ATOM 888 C CA . SER A 1 110 ? -23.567 -6.924 15.955 1.00 84.06 110 S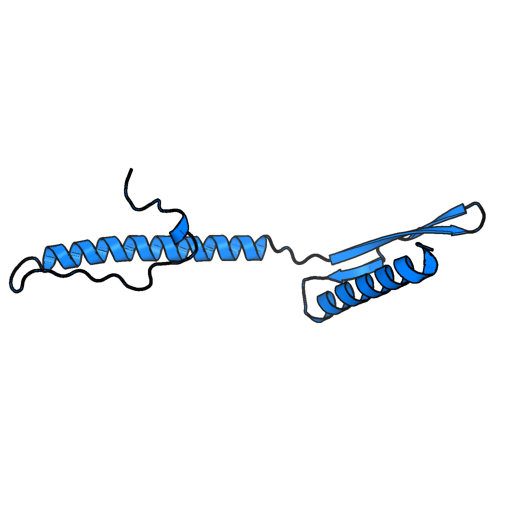ER A CA 1
ATOM 889 C C . SER A 1 110 ? -24.005 -5.465 15.910 1.00 84.06 110 SER A C 1
ATOM 891 O O . SER A 1 110 ? -24.860 -5.071 16.701 1.00 84.06 110 SER A O 1
ATOM 893 N N . TYR A 1 111 ? -23.391 -4.639 15.059 1.00 73.44 111 TYR A N 1
ATOM 894 C CA . TYR A 1 111 ? -23.684 -3.202 15.031 1.00 73.44 111 TYR A CA 1
ATOM 895 C C . TYR A 1 111 ? -24.847 -2.860 14.099 1.00 73.44 111 TYR A C 1
ATOM 897 O O . TYR A 1 111 ? -25.702 -2.050 14.456 1.00 73.44 111 TYR A O 1
ATOM 905 N N . TRP A 1 112 ? -24.869 -3.459 12.911 1.00 55.81 112 TRP A N 1
ATOM 906 C CA . TRP A 1 112 ? -25.926 -3.270 11.929 1.00 55.81 112 TRP A CA 1
ATOM 907 C C . TRP A 1 112 ? -26.900 -4.461 11.973 1.00 55.81 112 TRP A C 1
ATOM 909 O O . TRP A 1 112 ? -26.450 -5.581 11.749 1.00 55.81 112 TRP A O 1
ATOM 919 N N . PRO A 1 113 ? -28.193 -4.263 12.298 1.00 50.75 113 PRO A N 1
ATOM 920 C CA . PRO A 1 113 ? -29.197 -5.329 12.287 1.00 50.75 113 PRO A CA 1
ATOM 921 C C . PRO A 1 113 ? -29.683 -5.697 10.877 1.00 50.75 113 PRO A C 1
ATOM 923 O O . PRO A 1 113 ? -29.660 -4.823 9.976 1.00 50.75 113 PRO A O 1
#

Nearest PDB structures (foldseek):
  8gym-assembly1_2K  TM=2.802E-01  e=1.917E+00  Tetrahymena thermophila SB210
  6t76-assembly1_A  TM=3.284E-01  e=3.181E+00  Nostoc sp. PCC 7120 = FACHB-418
  8ptk-assembly1_f  TM=2.576E-01  e=1.017E+00  Homo sapiens

Secondary structure (DSSP, 8-state):
--TT--GGGTTS----------TTS-HHHHHHHHHHHHHHHHHHHHHHHHHHHHHHHHS---EEEEEEEEEETTEEEEEEEEEEEESSSHHHHHHHHHHHHHHHHHIIIII--

pLDDT: mean 78.89, std 13.51, range [36.84, 95.0]